Protein AF-A0A5P2CH14-F1 (afdb_monomer)

InterPro domains:
  IPR007995 Protein of unknown function DUF742 [PF05331] (34-137)
  IPR007995 Protein of unknown function DUF742 [PTHR36221] (26-137)

Radius of gyration: 24.56 Å; Cα contacts (8 Å, |Δi|>4): 111; chains: 1; bounding box: 39×85×51 Å

Sequence (138 aa):
MTALRTPHPPRPAFPNTRGTNETARRPTGLCHTWRQTGHRTRPRYQLAVEALVLTTADEASLAEQPDGHRRIARLCREVTSVAEVSALLRLPLGTTRVLLADLTETGVVDIQPLAAQTTDGTPDTPLLERVLAGLLAL

pLDDT: mean 72.73, std 17.73, range [40.56, 93.25]

Mean predicted aligned error: 16.48 Å

Secondary structure (DSSP, 8-state):
-----PPPPPPPPPP------------TTSHHHHTTSTT--S-SS---TT-EEEE---HHHHHTS-HHHHHHHHHTTS-EEHHHHHHHHT--HHHHHHHHHHHHHTTSEEEE--S---TT----HHHHHHHHHHHHT-

Organism: Streptomyces venezuelae (NCBI:txid54571)

Solvent-accessible surface area (backbone atoms only — not comparable to full-atom values): 8725 Å² total; per-residue (Å²): 134,85,80,88,83,78,83,80,79,82,78,85,78,76,78,82,76,78,71,74,87,74,85,75,89,60,88,79,70,61,68,69,62,59,60,66,60,61,90,59,74,63,43,99,60,89,73,54,58,79,28,34,29,34,38,68,47,53,74,69,66,41,68,77,41,57,72,72,57,37,53,52,42,60,64,18,64,51,85,31,32,50,51,52,54,14,61,77,69,72,43,59,62,56,60,41,47,28,55,51,49,55,34,38,75,71,54,38,29,46,71,50,75,67,82,76,63,47,100,79,70,59,71,59,62,78,56,54,55,52,51,52,54,54,65,75,72,109

Foldseek 3Di:
DDDDDDDDDDDDDDPPPPPDDDDPPDPPPPVVVLCVPPPQLDQPDDFDQFWWKAFPDDPVLLVPDDPVLNVLNVVRPDTDGLNRSCVVVVHPSSSSNNSSSVCVVSVGMDIDDPPDPPPPNDDDPVVVVVVVVVVVVD

Structure (mmCIF, N/CA/C/O backbone):
data_AF-A0A5P2CH14-F1
#
_entry.id   AF-A0A5P2CH14-F1
#
loop_
_atom_site.group_PDB
_atom_site.id
_atom_site.type_symbol
_atom_site.label_atom_id
_atom_site.label_alt_id
_atom_site.label_comp_id
_atom_site.label_asym_id
_atom_site.label_entity_id
_atom_site.label_seq_id
_atom_site.pdbx_PDB_ins_code
_atom_site.Cartn_x
_atom_site.Cartn_y
_atom_site.Cartn_z
_atom_site.occupancy
_atom_site.B_iso_or_equiv
_atom_site.auth_seq_id
_atom_site.auth_comp_id
_atom_site.auth_asym_id
_atom_site.auth_atom_id
_atom_site.pdbx_PDB_model_num
ATOM 1 N N . MET A 1 1 ? -23.685 -67.963 10.740 1.00 41.72 1 MET A N 1
ATOM 2 C CA . MET A 1 1 ? -22.751 -66.827 10.916 1.00 41.72 1 MET A CA 1
ATOM 3 C C . MET A 1 1 ? -22.330 -66.387 9.515 1.00 41.72 1 MET A C 1
ATOM 5 O O . MET A 1 1 ? -21.478 -67.034 8.935 1.00 41.72 1 MET A O 1
ATOM 9 N N . THR A 1 2 ? -23.143 -65.603 8.793 1.00 40.56 2 THR A N 1
ATOM 10 C CA . THR A 1 2 ? -23.206 -64.115 8.817 1.00 40.56 2 THR A CA 1
ATOM 11 C C . THR A 1 2 ? -21.864 -63.532 8.339 1.00 40.56 2 THR A C 1
ATOM 13 O O . THR A 1 2 ? -20.863 -63.766 8.994 1.00 40.56 2 THR A O 1
ATOM 16 N N . ALA A 1 3 ? -21.740 -62.838 7.203 1.00 49.25 3 ALA A N 1
ATOM 17 C CA . ALA A 1 3 ? -22.552 -61.706 6.769 1.00 49.25 3 ALA A CA 1
ATOM 18 C C . ALA A 1 3 ? -22.722 -61.613 5.236 1.00 49.25 3 ALA A C 1
ATOM 20 O O . ALA A 1 3 ? -21.778 -61.800 4.469 1.00 49.25 3 ALA A O 1
ATOM 21 N N . LEU A 1 4 ? -23.938 -61.253 4.819 1.00 52.78 4 LEU A N 1
ATOM 22 C CA . LEU A 1 4 ? -24.274 -60.769 3.480 1.00 52.78 4 LEU A CA 1
ATOM 23 C C . LEU A 1 4 ? -23.592 -59.413 3.254 1.00 52.78 4 LEU A C 1
ATOM 25 O O . LEU A 1 4 ? -23.819 -58.464 4.003 1.00 52.78 4 LEU A O 1
ATOM 29 N N . ARG A 1 5 ? -22.748 -59.325 2.226 1.00 49.31 5 ARG A N 1
ATOM 30 C CA . ARG A 1 5 ? -22.090 -58.084 1.806 1.00 49.31 5 ARG A CA 1
ATOM 31 C C . ARG A 1 5 ? -23.043 -57.318 0.890 1.00 49.31 5 ARG A C 1
ATOM 33 O O . ARG A 1 5 ? -23.196 -57.663 -0.277 1.00 49.31 5 ARG A O 1
ATOM 40 N N . THR A 1 6 ? -23.713 -56.308 1.427 1.00 63.31 6 THR A N 1
ATOM 41 C CA . THR A 1 6 ? -24.601 -55.419 0.669 1.00 63.31 6 THR A CA 1
ATOM 42 C C . THR A 1 6 ? -23.781 -54.561 -0.311 1.00 63.31 6 THR A C 1
ATOM 44 O O . THR A 1 6 ? -22.764 -53.995 0.100 1.00 63.31 6 THR A O 1
ATOM 47 N N . PRO A 1 7 ? -24.172 -54.433 -1.592 1.00 60.84 7 PRO A N 1
ATOM 48 C CA . PRO A 1 7 ? -23.521 -53.511 -2.520 1.00 60.84 7 PRO A CA 1
ATOM 49 C C . PRO A 1 7 ? -23.871 -52.050 -2.184 1.00 60.84 7 PRO A C 1
ATOM 51 O O . PRO A 1 7 ? -25.027 -51.707 -1.949 1.00 60.84 7 PRO A O 1
ATOM 54 N N . HIS A 1 8 ? -22.850 -51.191 -2.143 1.00 64.44 8 HIS A N 1
ATOM 55 C CA . HIS A 1 8 ? -22.966 -49.749 -1.903 1.00 64.44 8 HIS A CA 1
ATOM 56 C C . HIS A 1 8 ? -23.593 -49.050 -3.127 1.00 64.44 8 HIS A C 1
ATOM 58 O O . HIS A 1 8 ? -23.176 -49.348 -4.250 1.00 64.44 8 HIS A O 1
ATOM 64 N N . PRO A 1 9 ? -24.568 -48.134 -2.961 1.00 69.88 9 PRO A N 1
ATOM 65 C CA . PRO A 1 9 ? -25.168 -47.428 -4.090 1.00 69.88 9 PRO A CA 1
ATOM 66 C C . PRO A 1 9 ? -24.170 -46.455 -4.748 1.00 69.88 9 PRO A C 1
ATOM 68 O O . PRO A 1 9 ? -23.282 -45.926 -4.071 1.00 69.88 9 PRO A O 1
ATOM 71 N N . PRO A 1 10 ? -24.299 -46.183 -6.060 1.00 68.50 10 PRO A N 1
ATOM 72 C CA . PRO A 1 10 ? -23.446 -45.220 -6.745 1.00 68.50 10 PRO A CA 1
ATOM 73 C C . PRO A 1 10 ? -23.707 -43.796 -6.234 1.00 68.50 10 PRO A C 1
ATOM 75 O O . PRO A 1 10 ? -24.851 -43.379 -6.051 1.00 68.50 10 PRO A O 1
ATOM 78 N N . ARG A 1 11 ? -22.626 -43.033 -6.026 1.00 69.75 11 ARG A N 1
ATOM 79 C CA . ARG A 1 11 ? -22.690 -41.596 -5.720 1.00 69.75 11 ARG A CA 1
ATOM 80 C C . ARG A 1 11 ? -23.421 -40.848 -6.849 1.00 69.75 11 ARG A C 1
ATOM 82 O O . ARG A 1 11 ? -23.143 -41.133 -8.015 1.00 69.75 11 ARG A O 1
ATOM 89 N N . PRO A 1 12 ? -24.287 -39.865 -6.544 1.00 54.16 12 PRO A N 1
ATOM 90 C CA . PRO A 1 12 ? -24.899 -39.035 -7.572 1.00 54.16 12 PRO A CA 1
ATOM 91 C C . PRO A 1 12 ? -23.818 -38.227 -8.301 1.00 54.16 12 PRO A C 1
ATOM 93 O O . PRO A 1 12 ? -23.039 -37.499 -7.684 1.00 54.16 12 PRO A O 1
ATOM 96 N N . ALA A 1 13 ? -23.757 -38.384 -9.622 1.00 55.34 13 ALA A N 1
ATOM 97 C CA . ALA A 1 13 ? -22.928 -37.562 -10.487 1.00 55.34 13 ALA A CA 1
ATOM 98 C C . ALA A 1 13 ? -23.531 -36.154 -10.541 1.00 55.34 13 ALA A C 1
ATOM 100 O O . ALA A 1 13 ? -24.655 -35.975 -11.009 1.00 55.34 13 ALA A O 1
ATOM 101 N N . PHE A 1 14 ? -22.799 -35.151 -10.058 1.00 49.62 14 PHE A N 1
ATOM 102 C CA . PHE A 1 14 ? -23.191 -33.765 -10.274 1.00 49.62 14 PHE A CA 1
ATOM 103 C C . PHE A 1 14 ? -23.090 -33.462 -11.775 1.00 49.62 14 PHE A C 1
ATOM 105 O O . PHE A 1 14 ? -22.033 -33.702 -12.369 1.00 49.62 14 PHE A O 1
ATOM 112 N N . PRO A 1 15 ? -24.156 -32.960 -12.419 1.00 51.53 15 PRO A N 1
ATOM 113 C CA . PRO A 1 15 ? -24.064 -32.519 -13.797 1.00 51.53 15 PRO A CA 1
ATOM 114 C C . PRO A 1 15 ? -23.089 -31.342 -13.857 1.00 51.53 15 PRO A C 1
ATOM 116 O O . PRO A 1 15 ? -23.282 -30.331 -13.184 1.00 51.53 15 PRO A O 1
ATOM 119 N N . ASN A 1 16 ? -22.038 -31.476 -14.670 1.00 53.88 16 ASN A N 1
ATOM 120 C CA . ASN A 1 16 ? -21.196 -30.352 -15.062 1.00 53.88 16 ASN A CA 1
ATOM 121 C C . ASN A 1 16 ? -22.080 -29.354 -15.814 1.00 53.88 16 ASN A C 1
ATOM 123 O O . ASN A 1 16 ? -22.280 -29.474 -17.025 1.00 53.88 16 ASN A O 1
ATOM 127 N N . THR A 1 17 ? -22.612 -28.367 -15.097 1.00 54.19 17 THR A N 1
ATOM 128 C CA . THR A 1 17 ? -23.165 -27.160 -15.690 1.00 54.19 17 THR A CA 1
ATOM 129 C C . THR A 1 17 ? -22.017 -26.451 -16.391 1.00 54.19 17 THR A C 1
ATOM 131 O O . THR A 1 17 ? -21.259 -25.676 -15.810 1.00 54.19 17 THR A O 1
ATOM 134 N 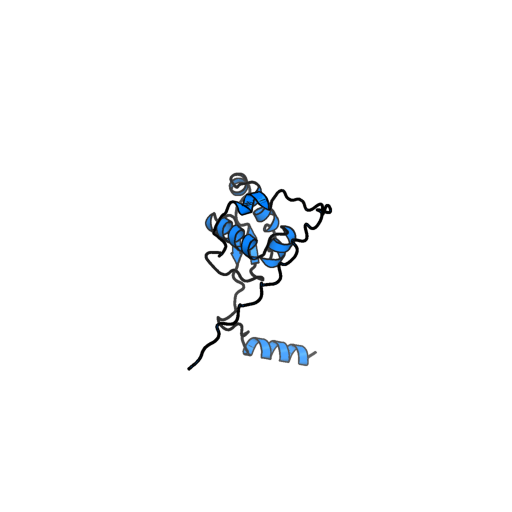N . ARG A 1 18 ? -21.868 -26.744 -17.687 1.00 46.38 18 ARG A N 1
ATOM 135 C CA . ARG A 1 18 ? -21.206 -25.848 -18.631 1.00 46.38 18 ARG A CA 1
ATOM 136 C C . ARG A 1 18 ? -22.046 -24.578 -18.666 1.00 46.38 18 ARG A C 1
ATOM 138 O O . ARG A 1 18 ? -22.931 -24.432 -19.502 1.00 46.38 18 ARG A O 1
ATOM 145 N N . GLY A 1 19 ? -21.793 -23.708 -17.691 1.00 41.88 19 GLY A N 1
ATOM 146 C CA . GLY A 1 19 ? -22.231 -22.329 -17.706 1.00 41.88 19 GLY A CA 1
ATOM 147 C C . GLY A 1 19 ? -21.653 -21.696 -18.957 1.00 41.88 19 GLY A C 1
ATOM 148 O O . GLY A 1 19 ? -20.440 -21.539 -19.096 1.00 41.88 19 GLY A O 1
ATOM 149 N N . THR A 1 20 ? -22.552 -21.432 -19.890 1.00 43.22 20 THR A N 1
ATOM 150 C CA . THR A 1 20 ? -22.373 -20.574 -21.046 1.00 43.22 20 THR A CA 1
ATOM 151 C C . THR A 1 20 ? -21.640 -19.311 -20.619 1.00 43.22 20 THR A C 1
ATOM 153 O O . THR A 1 20 ? -22.049 -18.625 -19.683 1.00 43.22 20 THR A O 1
ATOM 156 N N . ASN A 1 21 ? -20.506 -19.045 -21.270 1.00 43.94 21 ASN A N 1
ATOM 157 C CA . ASN A 1 21 ? -19.796 -17.796 -21.078 1.00 43.94 21 ASN A CA 1
ATOM 158 C C . ASN A 1 21 ? -20.720 -16.672 -21.564 1.00 43.94 21 ASN A C 1
ATOM 160 O O . ASN A 1 21 ? -21.061 -16.600 -22.740 1.00 43.94 21 ASN A O 1
ATOM 164 N N . GLU A 1 22 ? -21.173 -15.848 -20.630 1.00 43.66 22 GLU A N 1
ATOM 165 C CA . GLU A 1 22 ? -21.840 -14.588 -20.917 1.00 43.66 22 GLU A CA 1
ATOM 166 C C . GLU A 1 22 ? -20.928 -13.488 -20.379 1.00 43.66 22 GLU A C 1
ATOM 168 O O . GLU A 1 22 ? -20.911 -13.141 -19.202 1.00 43.66 22 GLU A O 1
ATOM 173 N N . THR A 1 23 ? -20.003 -13.102 -21.253 1.00 48.09 23 THR A N 1
ATOM 174 C CA . THR A 1 23 ? -19.533 -11.737 -21.516 1.00 48.09 23 THR A CA 1
ATOM 175 C C . THR A 1 23 ? -19.576 -10.721 -20.367 1.00 48.09 23 THR A C 1
ATOM 177 O O . THR A 1 23 ? -19.970 -9.571 -20.547 1.00 48.09 23 THR A O 1
ATOM 180 N N . ALA A 1 24 ? -19.032 -11.060 -19.200 1.00 45.06 24 ALA A N 1
ATOM 181 C CA . ALA A 1 24 ? -18.551 -10.039 -18.284 1.00 45.06 24 ALA A CA 1
ATOM 182 C C . ALA A 1 24 ? -17.274 -9.438 -18.889 1.00 45.06 24 ALA A C 1
ATOM 184 O O . ALA A 1 24 ? -16.180 -9.972 -18.706 1.00 45.06 24 ALA A O 1
ATOM 185 N N . ARG A 1 25 ? -17.416 -8.319 -19.616 1.00 45.94 25 ARG A N 1
ATOM 186 C CA . ARG A 1 25 ? -16.334 -7.368 -19.929 1.00 45.94 25 ARG A CA 1
ATOM 187 C C . ARG A 1 25 ? -15.674 -6.921 -18.617 1.00 45.94 25 ARG A C 1
ATOM 189 O O . ARG A 1 25 ? -15.957 -5.858 -18.073 1.00 45.94 25 ARG A O 1
ATOM 196 N N . ARG A 1 26 ? -14.798 -7.758 -18.073 1.00 46.91 26 ARG A N 1
ATOM 197 C CA . ARG A 1 26 ? -13.810 -7.383 -17.069 1.00 46.91 26 ARG A CA 1
ATOM 198 C C . ARG A 1 26 ? -12.515 -7.141 -17.835 1.00 46.91 26 ARG A C 1
ATOM 200 O O . ARG A 1 26 ? -12.197 -7.948 -18.701 1.00 46.91 26 ARG A O 1
ATOM 207 N N . PRO A 1 27 ? -11.773 -6.056 -17.572 1.00 43.69 27 PRO A N 1
ATOM 208 C CA . PRO A 1 27 ? -10.464 -5.853 -18.178 1.00 43.69 27 PRO A CA 1
ATOM 209 C C . PRO A 1 27 ? -9.484 -6.908 -17.633 1.00 43.69 27 PRO A C 1
ATOM 211 O O . PRO A 1 27 ? -8.720 -6.673 -16.700 1.00 43.69 27 PRO A O 1
ATOM 214 N N . THR A 1 28 ? -9.536 -8.114 -18.197 1.00 53.66 28 THR A N 1
ATOM 215 C CA . THR A 1 28 ? -8.602 -9.224 -17.995 1.00 53.66 28 THR A CA 1
ATOM 216 C C . THR A 1 28 ? -7.319 -8.933 -18.760 1.00 53.66 28 THR A C 1
ATOM 218 O O . THR A 1 28 ? -7.048 -9.525 -19.792 1.00 53.66 28 THR A O 1
ATOM 221 N N . GLY A 1 29 ? -6.550 -7.966 -18.263 1.00 50.75 29 GLY A N 1
ATOM 222 C CA . GLY A 1 29 ? -5.174 -7.720 -18.709 1.00 50.75 29 GLY A CA 1
ATOM 223 C C . GLY A 1 29 ? -4.163 -7.797 -17.568 1.00 50.75 29 GLY A C 1
ATOM 224 O O . GLY A 1 29 ? -3.009 -8.138 -17.779 1.00 50.75 29 GLY A O 1
ATOM 225 N N . LEU A 1 30 ? -4.594 -7.541 -16.329 1.00 53.78 30 LEU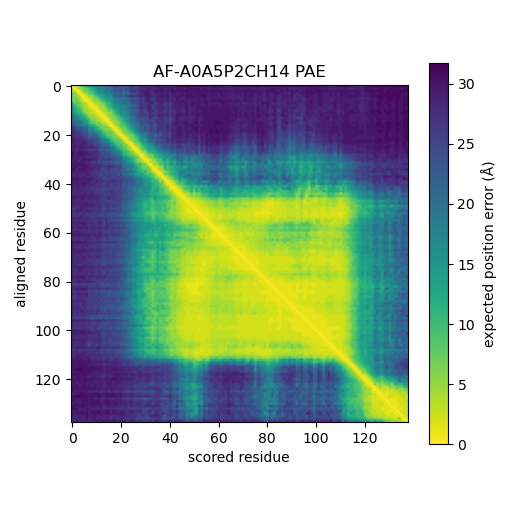 A N 1
ATOM 226 C CA . LEU A 1 30 ? -3.699 -7.599 -15.171 1.00 53.78 30 LEU A CA 1
ATOM 227 C C . LEU A 1 30 ? -3.753 -8.963 -14.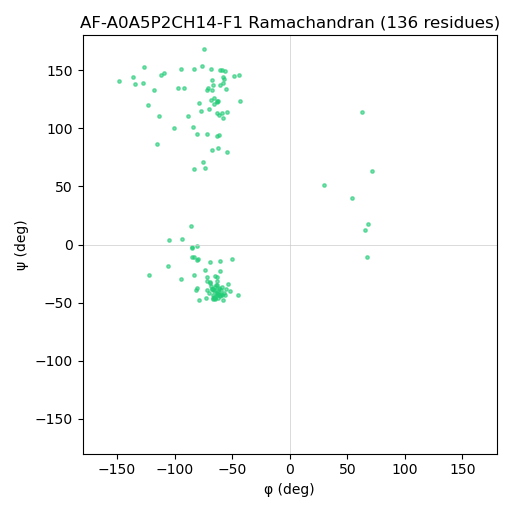480 1.00 53.78 30 LEU A C 1
ATOM 229 O O . LEU A 1 30 ? -2.752 -9.421 -13.944 1.00 53.78 30 LEU A O 1
ATOM 233 N N . CYS A 1 31 ? -4.894 -9.662 -14.544 1.00 52.75 31 CYS A N 1
ATOM 234 C CA . CYS A 1 31 ? -5.109 -10.856 -13.728 1.00 52.75 31 CYS A CA 1
ATOM 235 C C . CYS A 1 31 ? -4.316 -12.097 -14.139 1.00 52.75 31 CYS A C 1
ATOM 237 O O . CYS A 1 31 ? -4.020 -12.952 -13.307 1.00 52.75 31 CYS A O 1
ATOM 239 N N . HIS A 1 32 ? -3.978 -12.205 -15.420 1.00 53.28 32 HIS A N 1
ATOM 240 C CA . HIS A 1 32 ? -3.232 -13.346 -15.933 1.00 53.28 32 HIS A CA 1
ATOM 241 C C . HIS A 1 32 ? -1.717 -13.217 -15.736 1.00 53.28 32 HIS A C 1
ATOM 243 O O . HIS A 1 32 ? -1.055 -14.240 -15.615 1.00 53.28 32 HIS A O 1
ATOM 249 N N . THR A 1 33 ? -1.172 -11.994 -15.652 1.00 48.75 33 THR A N 1
ATOM 250 C CA . THR A 1 33 ? 0.280 -11.783 -15.543 1.00 48.75 33 THR A CA 1
ATOM 251 C C . THR A 1 33 ? 0.732 -11.962 -14.102 1.00 48.75 33 THR A C 1
ATOM 253 O O . THR A 1 33 ? 1.734 -12.622 -13.856 1.00 48.75 33 THR A O 1
ATOM 256 N N . TRP A 1 34 ? -0.051 -11.489 -13.124 1.00 51.25 34 TRP A N 1
ATOM 257 C CA . TRP A 1 34 ? 0.273 -11.727 -11.715 1.00 51.25 34 TRP A CA 1
ATOM 258 C C . TRP A 1 34 ? 0.007 -13.169 -11.285 1.00 51.25 34 TRP A C 1
ATOM 260 O O . TRP A 1 34 ? 0.635 -13.644 -10.353 1.00 51.25 34 TRP A O 1
ATOM 270 N N . ARG A 1 35 ? -0.852 -13.925 -11.985 1.00 50.91 35 ARG A N 1
ATOM 271 C CA . ARG A 1 35 ? -1.010 -15.373 -11.741 1.00 50.91 35 ARG A CA 1
ATOM 272 C C . ARG A 1 35 ? 0.284 -16.167 -11.964 1.00 50.91 35 ARG A C 1
ATOM 274 O O . ARG A 1 35 ? 0.353 -17.326 -11.563 1.00 50.91 35 ARG A O 1
ATOM 281 N N . GLN A 1 36 ? 1.278 -15.554 -12.607 1.00 49.62 36 GLN A N 1
ATOM 282 C CA . GLN A 1 36 ? 2.591 -16.126 -12.863 1.00 49.62 36 GLN A CA 1
ATOM 283 C C . GLN A 1 36 ? 3.570 -15.945 -11.691 1.00 49.62 36 GLN A C 1
ATOM 285 O O . GLN A 1 36 ? 4.571 -16.659 -11.656 1.00 49.62 36 GLN A O 1
ATOM 290 N N . THR A 1 37 ? 3.253 -15.125 -10.671 1.00 52.47 37 THR A N 1
ATOM 291 C CA . THR A 1 37 ? 3.834 -15.297 -9.325 1.00 52.47 37 THR A CA 1
ATOM 292 C C . THR A 1 37 ? 3.169 -16.509 -8.685 1.00 52.47 37 THR A C 1
ATOM 294 O O . THR A 1 37 ? 2.385 -16.441 -7.737 1.00 52.47 37 THR A O 1
ATOM 297 N N . GLY A 1 38 ? 3.437 -17.669 -9.282 1.00 49.38 38 GLY A N 1
ATOM 298 C CA . GLY A 1 38 ? 3.045 -18.938 -8.724 1.00 49.38 38 GLY A CA 1
ATOM 299 C C . GLY A 1 38 ? 3.453 -18.974 -7.253 1.00 49.38 38 GLY A C 1
ATOM 300 O O . GLY A 1 38 ? 4.486 -18.443 -6.846 1.00 49.38 38 GLY A O 1
ATOM 301 N N . HIS A 1 39 ? 2.627 -19.618 -6.439 1.00 50.62 39 HIS A N 1
ATOM 302 C CA . HIS A 1 39 ? 2.999 -20.114 -5.113 1.00 50.62 39 HIS A CA 1
ATOM 303 C C . HIS A 1 39 ? 3.326 -19.086 -4.002 1.00 50.62 39 HIS A C 1
ATOM 305 O O . HIS A 1 39 ? 3.317 -19.485 -2.838 1.00 50.62 39 HIS A O 1
ATOM 311 N N . ARG A 1 40 ? 3.486 -17.778 -4.260 1.00 53.28 40 ARG A N 1
ATOM 312 C CA . ARG A 1 40 ? 3.508 -16.758 -3.187 1.00 53.28 40 ARG A CA 1
ATOM 313 C C . ARG A 1 40 ? 2.082 -16.354 -2.802 1.00 53.28 40 ARG A C 1
ATOM 315 O O . ARG A 1 40 ? 1.659 -15.232 -3.019 1.00 53.28 40 ARG A O 1
ATOM 322 N N . THR A 1 41 ? 1.302 -17.277 -2.243 1.00 52.62 41 THR A N 1
ATOM 323 C CA . THR A 1 41 ? -0.057 -16.987 -1.733 1.00 52.62 41 THR A CA 1
ATOM 324 C C . THR A 1 41 ? -0.061 -16.448 -0.303 1.00 52.62 41 THR A C 1
ATOM 326 O O . THR A 1 41 ? -1.122 -16.113 0.226 1.00 52.62 41 THR A O 1
ATOM 329 N N . ARG A 1 42 ? 1.110 -16.365 0.336 1.00 53.66 42 ARG A N 1
ATOM 330 C CA . ARG A 1 42 ? 1.284 -15.746 1.648 1.00 53.66 42 ARG A CA 1
ATOM 331 C C . ARG A 1 42 ? 2.325 -14.633 1.546 1.00 53.66 42 ARG A C 1
ATOM 333 O O . ARG A 1 42 ? 3.460 -14.934 1.174 1.00 53.66 42 ARG A O 1
ATOM 340 N N . PRO A 1 43 ? 1.967 -13.377 1.855 1.00 59.47 43 PRO A N 1
ATOM 341 C CA . PRO A 1 43 ? 2.968 -12.336 2.044 1.00 59.47 43 PRO A CA 1
ATOM 342 C C . PRO A 1 43 ? 3.898 -12.740 3.199 1.00 59.47 43 PRO A C 1
ATOM 344 O O . PRO A 1 43 ? 3.476 -13.449 4.117 1.00 59.47 43 PRO A O 1
ATOM 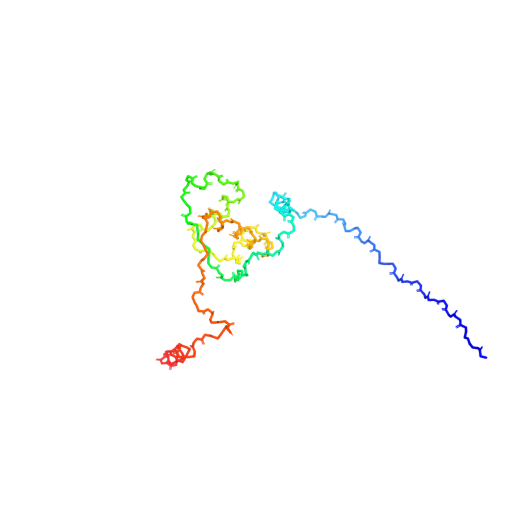347 N N . ARG A 1 44 ? 5.165 -12.309 3.154 1.00 61.69 44 ARG A N 1
ATOM 348 C CA . ARG A 1 44 ? 6.157 -12.611 4.206 1.00 61.69 44 ARG A CA 1
ATOM 349 C C . ARG A 1 44 ? 5.751 -12.057 5.579 1.00 61.69 44 ARG A C 1
ATOM 351 O O . ARG A 1 44 ? 6.169 -12.599 6.594 1.00 61.69 44 ARG A O 1
ATOM 358 N N . TYR A 1 45 ? 4.898 -11.034 5.599 1.00 64.00 45 TYR A N 1
ATOM 359 C CA . TYR A 1 45 ? 4.299 -10.424 6.785 1.00 64.00 45 TYR A CA 1
ATOM 360 C C . TYR A 1 45 ? 2.807 -10.173 6.549 1.00 64.00 45 TYR A C 1
ATOM 362 O O . TYR A 1 45 ? 2.367 -9.858 5.439 1.00 64.00 45 TYR A O 1
ATOM 370 N N . GLN A 1 46 ? 2.003 -10.337 7.600 1.00 69.88 46 GLN A N 1
ATOM 371 C CA . GLN A 1 46 ? 0.557 -10.169 7.523 1.00 69.88 46 GLN A CA 1
ATOM 372 C C . GLN A 1 46 ? 0.200 -8.683 7.593 1.00 69.88 46 GLN A C 1
ATOM 374 O O . GLN A 1 46 ? 0.091 -8.102 8.664 1.00 69.88 46 GLN A O 1
ATOM 379 N N . LEU A 1 47 ? 0.025 -8.067 6.426 1.00 77.88 47 LEU A N 1
ATOM 380 C CA . LEU A 1 47 ? -0.417 -6.679 6.324 1.00 77.88 47 LEU A CA 1
ATOM 381 C C . LEU A 1 47 ? -1.869 -6.540 6.782 1.00 77.88 47 LEU A C 1
ATOM 383 O O . LEU A 1 47 ? -2.757 -7.199 6.228 1.00 77.88 47 LEU A O 1
ATOM 387 N N . ALA A 1 48 ? -2.118 -5.668 7.755 1.00 83.12 48 ALA A N 1
ATOM 388 C CA . ALA A 1 48 ? -3.472 -5.299 8.150 1.00 83.12 48 ALA A CA 1
ATOM 389 C C . ALA A 1 48 ? -4.235 -4.707 6.947 1.00 83.12 48 ALA A C 1
ATOM 391 O O . ALA A 1 48 ? -3.629 -4.181 6.012 1.00 83.12 48 ALA A O 1
ATOM 392 N N . VAL A 1 49 ? -5.557 -4.865 6.906 1.00 84.50 49 VAL A N 1
ATOM 393 C CA . VAL A 1 49 ? -6.370 -4.404 5.758 1.00 84.50 49 VAL A CA 1
ATOM 394 C C . VAL A 1 49 ? -6.401 -2.869 5.708 1.00 84.50 49 VAL A C 1
ATOM 396 O O . VAL A 1 49 ? -6.405 -2.267 4.638 1.00 84.50 49 VAL A O 1
ATOM 399 N N . GLU A 1 50 ? -6.340 -2.264 6.883 1.00 87.38 50 GLU A N 1
ATOM 400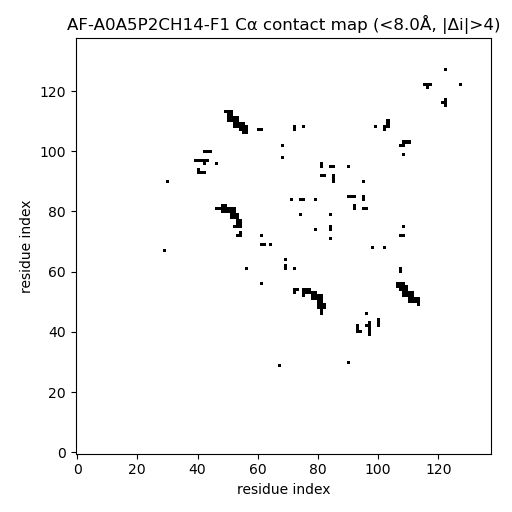 C CA . GLU A 1 50 ? -6.266 -0.847 7.201 1.00 87.38 50 GLU A CA 1
ATOM 401 C C . GLU A 1 50 ? -4.839 -0.275 7.172 1.00 87.38 50 GLU A C 1
ATOM 403 O O . GLU A 1 50 ? -4.663 0.920 7.391 1.00 87.38 50 GLU A O 1
ATOM 408 N N . ALA A 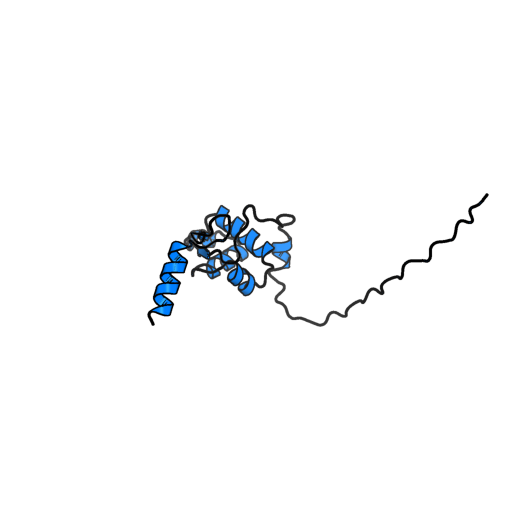1 51 ? -3.816 -1.101 6.911 1.00 89.06 51 ALA A N 1
ATOM 409 C CA . ALA A 1 51 ? -2.437 -0.626 6.842 1.00 89.06 51 ALA A CA 1
ATOM 410 C C . ALA A 1 51 ? -2.287 0.418 5.730 1.00 89.06 51 ALA A C 1
ATOM 412 O O . ALA A 1 51 ? -2.817 0.243 4.628 1.00 89.06 51 ALA A O 1
ATOM 413 N N . LEU A 1 52 ? -1.558 1.489 6.035 1.00 91.19 52 LEU A N 1
ATOM 414 C CA . LEU A 1 52 ? -1.370 2.616 5.136 1.00 91.19 52 LEU A CA 1
ATOM 415 C C . LEU A 1 52 ? -0.118 2.405 4.290 1.00 91.19 52 LEU A C 1
ATOM 417 O O . LEU A 1 52 ? 0.933 2.014 4.795 1.00 91.19 52 LEU A O 1
ATOM 421 N N . VAL A 1 53 ? -0.248 2.669 2.998 1.00 91.31 53 VAL A N 1
ATOM 422 C CA . VAL A 1 53 ? 0.806 2.525 1.998 1.00 91.31 53 VAL A CA 1
ATOM 423 C C . VAL A 1 53 ? 1.092 3.894 1.402 1.00 91.31 53 VAL A C 1
ATOM 425 O O . VAL A 1 53 ? 0.165 4.603 1.005 1.00 91.31 53 VAL A O 1
ATOM 428 N N . LEU A 1 54 ? 2.374 4.235 1.302 1.00 93.25 54 LEU A N 1
ATOM 429 C CA . LEU A 1 54 ? 2.849 5.459 0.670 1.00 93.25 54 LEU A CA 1
ATOM 430 C C . LEU A 1 54 ? 4.020 5.149 -0.260 1.00 93.25 54 LEU A C 1
ATOM 432 O O . LEU A 1 54 ? 4.919 4.391 0.082 1.00 93.25 54 LEU A O 1
ATOM 436 N N . THR A 1 55 ? 4.043 5.757 -1.435 1.00 92.94 55 THR A N 1
ATOM 437 C CA . THR A 1 55 ? 5.176 5.669 -2.356 1.00 92.94 55 THR A CA 1
ATOM 438 C C . THR A 1 55 ? 6.287 6.602 -1.909 1.00 92.94 55 THR A C 1
ATOM 440 O O . THR A 1 55 ? 6.085 7.811 -1.804 1.00 92.94 55 THR A O 1
ATOM 443 N N . THR A 1 56 ? 7.465 6.034 -1.673 1.00 89.38 56 THR A N 1
ATOM 444 C CA . THR A 1 56 ? 8.672 6.754 -1.245 1.00 89.38 56 THR A CA 1
ATOM 445 C C . THR A 1 56 ? 9.692 6.905 -2.369 1.00 89.38 56 THR A C 1
ATOM 447 O O . THR A 1 56 ? 10.552 7.780 -2.292 1.00 89.38 56 THR A O 1
ATOM 450 N N . ALA A 1 57 ? 9.584 6.095 -3.427 1.00 87.75 57 ALA A N 1
ATOM 451 C CA . ALA A 1 57 ? 10.437 6.206 -4.603 1.00 87.75 57 ALA A CA 1
ATOM 452 C C . ALA A 1 57 ? 10.185 7.493 -5.403 1.00 87.75 57 ALA A C 1
ATOM 454 O O . ALA A 1 57 ? 9.046 7.918 -5.621 1.00 87.75 57 ALA A O 1
ATOM 455 N N . ASP A 1 58 ? 11.274 8.069 -5.907 1.00 86.50 58 ASP A N 1
ATOM 456 C CA . ASP A 1 58 ? 11.259 9.154 -6.881 1.00 86.50 58 ASP A CA 1
ATOM 457 C C . ASP A 1 58 ? 10.872 8.660 -8.296 1.00 86.50 58 ASP A C 1
ATOM 459 O O . ASP A 1 58 ? 10.821 7.463 -8.581 1.00 86.50 58 ASP A O 1
ATOM 463 N N . GLU A 1 59 ? 10.588 9.588 -9.215 1.00 83.44 59 GLU A N 1
ATOM 464 C CA . GLU A 1 59 ? 10.147 9.251 -10.580 1.00 83.44 59 GLU A CA 1
ATOM 465 C C . GLU A 1 59 ? 11.188 8.473 -11.405 1.00 83.44 59 GLU A C 1
ATOM 467 O O . GLU A 1 59 ? 10.793 7.692 -12.273 1.00 83.44 59 GLU A O 1
ATOM 472 N N . ALA A 1 60 ? 12.492 8.635 -11.146 1.00 84.25 60 ALA A N 1
ATOM 473 C CA . ALA A 1 60 ? 13.524 7.867 -11.842 1.00 84.25 60 ALA A CA 1
ATOM 474 C C . ALA A 1 60 ? 13.527 6.414 -11.347 1.00 84.25 60 ALA A C 1
ATOM 476 O O . ALA A 1 60 ? 13.444 5.495 -12.161 1.00 84.25 60 ALA A O 1
ATOM 477 N N . SER A 1 61 ? 13.470 6.213 -10.029 1.00 83.81 61 SER A N 1
ATOM 478 C CA . SER A 1 61 ? 13.322 4.888 -9.409 1.00 83.81 61 SER A CA 1
ATOM 479 C C . SER A 1 61 ? 12.038 4.173 -9.859 1.00 83.81 61 SER A C 1
ATOM 481 O O . SER A 1 61 ? 12.024 2.963 -10.090 1.00 83.81 61 SER A O 1
ATOM 483 N N . LEU A 1 62 ? 10.943 4.917 -10.058 1.00 84.62 62 LEU A N 1
ATOM 484 C CA . LEU A 1 62 ? 9.708 4.377 -10.631 1.00 84.62 62 LEU A CA 1
ATOM 485 C C . LEU A 1 62 ? 9.846 4.024 -12.113 1.00 84.62 62 LEU A C 1
ATOM 487 O O . LEU A 1 62 ? 9.192 3.090 -12.568 1.00 84.62 62 LEU A O 1
ATOM 491 N N . ALA A 1 63 ? 10.646 4.747 -12.895 1.00 84.44 63 ALA A N 1
ATOM 492 C CA . ALA A 1 63 ? 10.824 4.452 -14.316 1.00 84.44 63 ALA A CA 1
ATOM 493 C C . ALA A 1 63 ? 11.494 3.089 -14.564 1.00 84.44 63 ALA A C 1
ATOM 495 O O . ALA A 1 63 ? 11.218 2.468 -15.589 1.00 84.44 63 ALA A O 1
ATOM 496 N N . GLU A 1 64 ? 12.302 2.608 -13.616 1.00 86.50 64 GLU A N 1
ATOM 497 C CA . GLU A 1 64 ? 12.988 1.309 -13.672 1.00 86.50 64 GLU A CA 1
ATOM 498 C C . GLU A 1 64 ? 12.083 0.119 -13.309 1.00 86.50 64 GLU A C 1
ATOM 500 O O . GLU A 1 64 ? 12.429 -1.038 -13.552 1.00 86.50 64 GLU A O 1
ATOM 505 N N . GLN A 1 65 ? 10.900 0.381 -12.745 1.00 84.62 65 GLN A N 1
ATOM 506 C CA . GLN A 1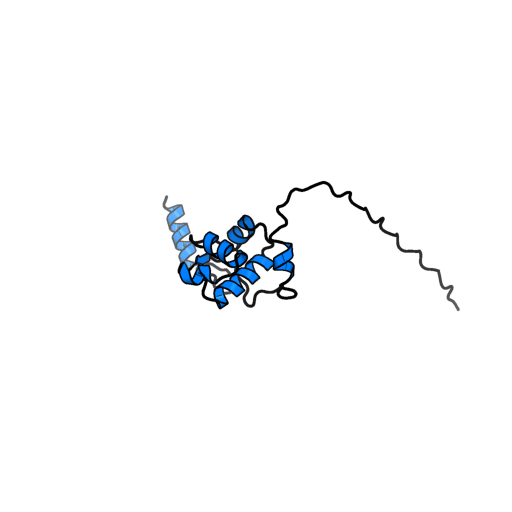 65 ? 9.966 -0.662 -12.335 1.00 84.62 65 GLN A CA 1
ATOM 507 C C . GLN A 1 65 ? 9.103 -1.171 -13.504 1.00 84.62 65 GLN A C 1
ATOM 509 O O . GLN A 1 65 ? 8.742 -0.407 -14.401 1.00 84.62 65 GLN A O 1
ATOM 514 N N . PRO A 1 66 ? 8.664 -2.443 -13.479 1.00 86.06 66 PRO A N 1
ATOM 515 C CA . PRO A 1 66 ? 7.674 -2.950 -14.427 1.00 86.06 66 PRO A CA 1
ATOM 516 C C . PRO A 1 66 ? 6.378 -2.125 -14.412 1.00 86.06 66 PRO A C 1
ATOM 518 O O . PRO A 1 66 ? 5.950 -1.648 -13.360 1.00 86.06 66 PRO A O 1
ATOM 521 N N . ASP A 1 67 ? 5.675 -2.029 -15.544 1.00 82.06 67 ASP A N 1
ATOM 522 C CA . ASP A 1 67 ? 4.452 -1.210 -15.666 1.00 82.06 67 ASP A CA 1
ATOM 523 C C . ASP A 1 67 ? 3.380 -1.531 -14.609 1.00 82.06 67 ASP A C 1
ATOM 525 O O . ASP A 1 67 ? 2.677 -0.640 -14.123 1.00 82.06 67 ASP A O 1
ATOM 529 N N . GLY A 1 68 ? 3.276 -2.803 -14.207 1.00 82.00 68 GLY A N 1
ATOM 530 C CA . GLY A 1 68 ? 2.391 -3.229 -13.123 1.00 82.00 68 GLY A CA 1
ATOM 531 C C . GLY A 1 68 ? 2.762 -2.605 -11.776 1.00 82.00 68 GLY A C 1
ATOM 532 O O . GLY A 1 68 ? 1.895 -2.075 -11.088 1.00 82.00 68 GLY A O 1
ATOM 533 N N . HIS A 1 69 ? 4.049 -2.608 -11.430 1.00 85.38 69 HIS A N 1
ATOM 534 C CA . HIS A 1 69 ? 4.587 -2.014 -10.204 1.00 85.38 69 HIS A CA 1
ATOM 535 C C . HIS A 1 69 ? 4.451 -0.489 -10.209 1.00 85.38 69 HIS A C 1
ATOM 537 O O . HIS A 1 69 ? 3.968 0.093 -9.238 1.00 85.38 69 HIS A O 1
ATOM 543 N N . ARG A 1 70 ? 4.751 0.153 -11.345 1.00 89.12 70 ARG A N 1
ATOM 544 C CA . ARG A 1 70 ? 4.575 1.602 -11.546 1.00 89.12 70 ARG A CA 1
ATOM 545 C C . ARG A 1 70 ? 3.143 2.046 -11.316 1.00 89.12 70 ARG A C 1
ATOM 547 O O . ARG A 1 70 ? 2.900 3.084 -10.706 1.00 89.12 70 ARG A O 1
ATOM 554 N N . ARG A 1 71 ? 2.178 1.262 -11.799 1.00 87.50 71 ARG A N 1
ATOM 555 C CA . ARG A 1 71 ? 0.758 1.559 -11.610 1.00 87.50 71 ARG A CA 1
ATOM 556 C C . ARG A 1 71 ? 0.365 1.525 -10.136 1.00 87.50 71 ARG A C 1
ATOM 558 O O . ARG A 1 71 ? -0.368 2.407 -9.708 1.00 87.50 71 ARG A O 1
ATOM 565 N N . ILE A 1 72 ? 0.851 0.545 -9.376 1.00 88.19 72 ILE A N 1
ATOM 566 C CA . ILE A 1 72 ? 0.569 0.432 -7.938 1.00 88.19 72 ILE A CA 1
ATOM 567 C C . ILE A 1 72 ? 1.215 1.595 -7.182 1.00 88.19 72 ILE A C 1
ATOM 569 O O . ILE A 1 72 ? 0.535 2.281 -6.429 1.00 88.19 72 ILE A O 1
ATOM 573 N N . ALA A 1 73 ? 2.483 1.894 -7.460 1.00 89.31 73 ALA A N 1
ATOM 574 C CA . ALA A 1 73 ? 3.186 3.006 -6.827 1.00 89.31 73 ALA A CA 1
ATOM 575 C C . ALA A 1 73 ? 2.562 4.378 -7.153 1.00 89.31 73 ALA A C 1
ATOM 577 O O . ALA A 1 73 ? 2.547 5.284 -6.326 1.00 89.31 73 ALA A O 1
ATOM 578 N N . ARG A 1 74 ? 1.971 4.558 -8.337 1.00 89.50 74 ARG A N 1
ATOM 579 C CA . ARG A 1 74 ? 1.214 5.784 -8.636 1.00 89.50 74 ARG A CA 1
ATOM 580 C C . ARG A 1 74 ? -0.069 5.906 -7.821 1.00 89.50 74 ARG A C 1
ATOM 582 O O . ARG A 1 74 ? -0.418 7.023 -7.460 1.00 89.50 74 ARG A O 1
ATOM 589 N N . LEU A 1 75 ? -0.751 4.793 -7.539 1.00 88.69 75 LEU A N 1
ATOM 590 C CA . LEU A 1 75 ? -1.943 4.799 -6.684 1.00 88.69 75 LEU A CA 1
ATOM 591 C C . LEU A 1 75 ? -1.584 5.175 -5.245 1.00 88.69 75 LEU A C 1
ATOM 593 O O . LEU A 1 75 ? -2.307 5.946 -4.635 1.00 88.69 75 LEU A O 1
ATOM 597 N N . CYS A 1 76 ? -0.437 4.713 -4.747 1.00 90.50 76 CYS A N 1
ATOM 598 C CA . CYS A 1 76 ? 0.018 5.004 -3.388 1.00 90.50 76 CYS A CA 1
ATOM 599 C C . CYS A 1 76 ? 0.797 6.330 -3.259 1.00 90.50 76 CYS A C 1
ATOM 601 O O . CYS A 1 76 ? 1.503 6.520 -2.275 1.00 90.50 76 CYS A O 1
ATOM 603 N N . ARG A 1 77 ? 0.731 7.250 -4.238 1.00 89.12 77 ARG A N 1
ATOM 604 C CA . ARG A 1 77 ? 1.326 8.600 -4.090 1.00 89.12 77 ARG A CA 1
ATOM 605 C C . ARG A 1 77 ? 0.654 9.401 -2.978 1.00 89.12 77 ARG A C 1
ATOM 607 O O . ARG A 1 77 ? 1.315 10.182 -2.303 1.00 89.12 77 ARG A O 1
ATOM 614 N N . GLU A 1 78 ? -0.647 9.203 -2.816 1.00 87.50 78 GLU A N 1
ATOM 615 C CA . GLU A 1 78 ? -1.376 9.614 -1.626 1.00 87.50 78 GLU A CA 1
ATOM 616 C C . GLU A 1 78 ? -1.444 8.431 -0.660 1.00 87.50 78 GLU A C 1
ATOM 618 O O . GLU A 1 78 ? -1.425 7.267 -1.075 1.00 87.50 78 GLU A O 1
ATOM 623 N N . VAL A 1 79 ? -1.512 8.730 0.636 1.00 87.50 79 VAL A N 1
ATOM 624 C CA . VAL A 1 79 ? -1.614 7.708 1.679 1.00 87.50 79 VAL A CA 1
ATOM 625 C C . VAL A 1 79 ? -2.876 6.881 1.436 1.00 87.50 79 VAL A C 1
ATOM 627 O O . VAL A 1 79 ? -3.986 7.391 1.555 1.00 87.50 79 VAL A O 1
ATOM 630 N N . THR A 1 80 ? -2.699 5.605 1.090 1.00 90.81 80 THR A N 1
ATOM 631 C CA . THR A 1 80 ? -3.793 4.720 0.662 1.00 90.81 80 THR A CA 1
ATOM 632 C C . THR A 1 80 ? -3.787 3.434 1.479 1.00 90.81 80 THR A C 1
ATOM 634 O O . THR A 1 80 ? -2.730 2.857 1.725 1.00 90.81 80 THR A O 1
ATOM 637 N N . SER A 1 81 ? -4.958 2.942 1.888 1.00 92.44 81 SER A N 1
ATOM 638 C CA . SER A 1 81 ? -5.041 1.675 2.634 1.00 92.44 81 SER A CA 1
ATOM 639 C C . SER A 1 81 ? -4.859 0.439 1.737 1.00 92.44 81 SER A C 1
ATOM 641 O O . SER A 1 81 ? -5.223 0.451 0.559 1.00 92.44 81 SER A O 1
ATOM 643 N N . VAL A 1 82 ? -4.382 -0.685 2.289 1.00 91.44 82 VAL A N 1
ATOM 644 C CA . VAL A 1 82 ? -4.292 -1.972 1.555 1.00 91.44 82 VAL A CA 1
ATOM 645 C C . VAL A 1 82 ? -5.650 -2.395 0.971 1.00 91.44 82 VAL A C 1
ATOM 647 O O . VAL A 1 82 ? -5.712 -2.909 -0.153 1.00 91.44 82 VAL A O 1
ATOM 650 N N . ALA A 1 83 ? -6.740 -2.170 1.712 1.00 91.25 83 ALA A N 1
ATOM 651 C CA . ALA A 1 83 ? -8.110 -2.421 1.264 1.00 91.25 83 ALA A CA 1
ATOM 652 C C . ALA A 1 83 ? -8.448 -1.647 -0.012 1.00 91.25 83 ALA A C 1
ATOM 654 O O . ALA A 1 83 ? -8.968 -2.200 -0.983 1.00 91.25 83 ALA A O 1
ATOM 655 N N . GLU A 1 84 ? -8.122 -0.363 -0.009 1.00 92.88 84 GLU A N 1
ATOM 656 C CA . GLU A 1 84 ? -8.413 0.551 -1.097 1.00 92.88 84 GLU A CA 1
ATOM 657 C C . GLU A 1 84 ? -7.562 0.244 -2.328 1.00 92.88 84 GLU A C 1
ATOM 659 O O . GLU A 1 84 ? -8.101 0.138 -3.429 1.00 92.88 84 GLU A O 1
ATOM 664 N N . VAL A 1 85 ? -6.270 -0.057 -2.151 1.00 92.44 85 VAL A N 1
ATOM 665 C CA . VAL A 1 85 ? -5.408 -0.534 -3.245 1.00 92.44 85 VAL A CA 1
ATOM 666 C C . VAL A 1 85 ? -6.000 -1.791 -3.897 1.00 92.44 85 VAL A C 1
ATOM 668 O O . VAL A 1 85 ? -6.058 -1.899 -5.124 1.00 92.44 85 VAL A O 1
ATOM 671 N N . SER A 1 86 ? -6.493 -2.745 -3.100 1.00 90.81 86 SER A N 1
ATOM 672 C CA . SER A 1 86 ? -7.156 -3.956 -3.607 1.00 90.81 86 SER A CA 1
ATOM 673 C C . SER A 1 86 ? -8.430 -3.637 -4.393 1.00 90.81 86 SER A C 1
ATOM 675 O O . SER A 1 86 ? -8.626 -4.192 -5.481 1.00 90.81 86 SER A O 1
ATOM 677 N N . ALA A 1 87 ? -9.253 -2.712 -3.895 1.00 91.75 87 ALA A N 1
ATOM 678 C CA . ALA A 1 87 ? -10.476 -2.276 -4.559 1.00 91.75 87 ALA A CA 1
ATOM 679 C C . ALA A 1 87 ? -10.189 -1.567 -5.896 1.00 91.75 87 ALA A C 1
ATOM 681 O O . ALA A 1 87 ? -10.794 -1.905 -6.918 1.00 91.75 87 ALA A O 1
ATOM 682 N N . LEU A 1 88 ? -9.221 -0.647 -5.916 1.00 92.00 88 LEU A N 1
ATOM 683 C CA . LEU A 1 88 ? -8.828 0.126 -7.098 1.00 92.00 88 LEU A CA 1
ATOM 684 C C . LEU A 1 88 ? -8.207 -0.757 -8.186 1.00 92.00 88 LEU A C 1
ATOM 686 O O . LEU A 1 88 ? -8.505 -0.601 -9.373 1.00 92.00 88 LEU A O 1
ATOM 690 N N . LEU A 1 89 ? -7.384 -1.732 -7.792 1.00 88.94 89 LEU A N 1
ATOM 691 C CA . LEU A 1 89 ? -6.775 -2.689 -8.719 1.00 88.94 89 LEU A CA 1
ATOM 692 C C . LEU A 1 89 ? -7.720 -3.832 -9.117 1.00 88.94 89 LEU A C 1
ATOM 694 O O . LEU A 1 89 ? -7.432 -4.550 -10.076 1.00 88.94 89 LEU A O 1
ATOM 698 N N . ARG A 1 90 ? -8.845 -4.006 -8.407 1.00 90.06 90 ARG A N 1
ATOM 699 C CA . ARG A 1 90 ? -9.777 -5.140 -8.547 1.00 90.06 90 ARG A CA 1
ATOM 700 C C . ARG A 1 90 ? -9.072 -6.493 -8.401 1.00 90.06 90 ARG A C 1
ATOM 702 O O . ARG A 1 90 ? -9.361 -7.443 -9.134 1.00 90.06 90 ARG A O 1
ATOM 709 N N . LEU A 1 91 ? -8.138 -6.565 -7.456 1.00 87.06 91 LEU A N 1
ATOM 710 C CA . LEU A 1 91 ? -7.356 -7.759 -7.141 1.00 87.06 91 LEU A CA 1
ATOM 711 C C . LEU A 1 91 ? -7.785 -8.345 -5.793 1.00 87.06 91 LEU A C 1
ATOM 713 O O . LEU A 1 91 ? -8.150 -7.582 -4.903 1.00 87.06 91 LEU A O 1
ATOM 717 N N . PRO A 1 92 ? -7.722 -9.675 -5.598 1.00 89.19 92 PRO A N 1
ATOM 718 C CA . PRO A 1 92 ? -7.935 -10.270 -4.281 1.00 89.19 92 PRO A CA 1
ATOM 719 C C . PRO A 1 92 ? -6.949 -9.707 -3.248 1.00 89.19 92 PRO A C 1
ATOM 721 O O . PRO A 1 92 ? -5.769 -9.547 -3.557 1.00 89.19 92 PRO A O 1
ATOM 724 N N . LEU A 1 93 ? -7.397 -9.505 -2.003 1.00 85.56 93 LEU A N 1
ATOM 725 C CA . LEU A 1 93 ? -6.561 -8.957 -0.922 1.00 85.56 93 LEU A CA 1
ATOM 726 C C . LEU A 1 93 ? -5.230 -9.707 -0.747 1.00 85.56 93 LEU A C 1
ATOM 728 O O . LEU A 1 93 ? -4.193 -9.083 -0.547 1.00 85.56 93 LEU A O 1
ATOM 732 N N . GLY A 1 94 ? -5.237 -11.041 -0.854 1.00 86.50 94 GLY A N 1
ATOM 733 C CA . GLY A 1 94 ? -4.016 -11.850 -0.763 1.00 86.50 94 GLY A CA 1
ATOM 734 C C . GLY A 1 94 ? -2.989 -11.500 -1.843 1.00 86.50 94 GLY A C 1
ATOM 735 O O . GLY A 1 94 ? -1.814 -11.334 -1.536 1.00 86.50 94 GLY A O 1
ATOM 736 N N . THR A 1 95 ? -3.443 -11.309 -3.083 1.00 87.94 95 THR A N 1
ATOM 737 C CA . THR A 1 95 ? -2.599 -10.881 -4.206 1.00 87.94 95 THR A CA 1
ATOM 738 C C . THR A 1 95 ? -2.051 -9.480 -3.982 1.00 87.94 95 THR A C 1
ATOM 740 O O . THR A 1 95 ? -0.858 -9.255 -4.154 1.00 87.94 95 THR A O 1
ATOM 743 N N . THR A 1 96 ? -2.904 -8.540 -3.570 1.00 89.06 96 THR A N 1
ATOM 744 C CA . THR A 1 96 ? -2.486 -7.159 -3.305 1.00 89.06 96 THR A CA 1
ATOM 745 C C . THR A 1 96 ? -1.400 -7.103 -2.237 1.00 89.06 96 THR A C 1
ATOM 747 O O . THR A 1 96 ? -0.398 -6.425 -2.430 1.00 89.06 96 THR A O 1
ATOM 750 N N . ARG A 1 97 ? -1.543 -7.865 -1.146 1.00 88.12 97 ARG A N 1
ATOM 751 C CA . ARG A 1 97 ? -0.532 -7.930 -0.080 1.00 88.12 97 ARG A CA 1
ATOM 752 C C . ARG A 1 97 ? 0.817 -8.453 -0.564 1.00 88.12 97 ARG A C 1
ATOM 754 O O . ARG A 1 97 ? 1.841 -7.968 -0.107 1.00 88.12 97 ARG A O 1
ATOM 761 N N . VAL A 1 98 ? 0.820 -9.437 -1.461 1.00 86.12 98 VAL A N 1
ATOM 762 C CA . VAL A 1 98 ? 2.058 -9.991 -2.031 1.00 86.12 98 VAL A CA 1
ATOM 763 C C . VAL A 1 98 ? 2.753 -8.944 -2.898 1.00 86.12 98 VAL A C 1
ATOM 765 O O . VAL A 1 98 ? 3.936 -8.704 -2.711 1.00 86.12 98 VAL A O 1
ATOM 768 N N . LEU A 1 99 ? 2.002 -8.254 -3.762 1.00 87.06 99 LEU A N 1
ATOM 769 C CA . LEU A 1 99 ? 2.548 -7.193 -4.615 1.00 87.06 99 LEU A CA 1
ATOM 770 C C . LEU A 1 99 ? 3.091 -6.015 -3.800 1.00 87.06 99 LEU A C 1
ATOM 772 O O . LEU A 1 99 ? 4.154 -5.489 -4.106 1.00 87.06 99 LEU A O 1
ATOM 776 N N . LEU A 1 100 ? 2.374 -5.607 -2.753 1.00 89.50 100 LEU A N 1
ATOM 777 C CA . LEU A 1 100 ? 2.840 -4.557 -1.851 1.00 89.50 100 LEU A CA 1
ATOM 778 C C . LEU A 1 100 ? 4.093 -4.984 -1.086 1.00 89.50 100 LEU A C 1
ATOM 780 O O . LEU A 1 100 ? 4.999 -4.173 -0.944 1.00 89.50 100 LEU A O 1
ATOM 784 N N . ALA A 1 101 ? 4.170 -6.247 -0.656 1.00 86.50 101 ALA A N 1
ATOM 785 C CA . ALA A 1 101 ? 5.363 -6.782 -0.011 1.00 86.50 101 ALA A CA 1
ATOM 786 C C . ALA A 1 101 ? 6.581 -6.774 -0.955 1.00 86.50 101 ALA A C 1
ATOM 788 O O . ALA A 1 101 ? 7.662 -6.332 -0.568 1.00 86.50 101 ALA A O 1
ATOM 789 N N . ASP A 1 102 ? 6.397 -7.179 -2.214 1.00 87.00 102 ASP A N 1
ATOM 790 C CA . ASP A 1 102 ? 7.464 -7.133 -3.218 1.00 87.00 102 ASP A CA 1
ATOM 791 C C . ASP A 1 102 ? 7.927 -5.677 -3.470 1.00 87.00 102 ASP A C 1
ATOM 793 O O . ASP A 1 102 ? 9.125 -5.406 -3.539 1.00 87.00 102 ASP A O 1
ATOM 797 N N . LEU A 1 103 ? 7.000 -4.711 -3.529 1.00 88.25 103 LEU A N 1
ATOM 798 C CA . LEU A 1 103 ? 7.334 -3.291 -3.718 1.00 88.25 103 LEU A CA 1
ATOM 799 C C . LEU A 1 103 ? 8.072 -2.681 -2.520 1.00 88.25 103 LEU A C 1
ATOM 801 O O . LEU A 1 103 ? 8.998 -1.890 -2.718 1.00 88.25 103 LEU A O 1
ATOM 805 N N . THR A 1 104 ? 7.703 -3.056 -1.294 1.00 88.62 104 THR A N 1
ATOM 806 C CA . THR A 1 104 ? 8.439 -2.638 -0.092 1.00 88.62 104 THR A CA 1
ATOM 807 C C . THR A 1 104 ? 9.852 -3.211 -0.052 1.00 88.62 104 THR A C 1
ATOM 809 O O . THR A 1 104 ? 10.772 -2.503 0.342 1.00 88.62 104 THR A O 1
ATOM 812 N N . GLU A 1 105 ? 10.066 -4.453 -0.508 1.00 85.38 105 GLU A N 1
ATOM 813 C CA . GLU A 1 105 ? 11.416 -5.038 -0.591 1.00 85.38 105 GLU A CA 1
ATOM 814 C C . GLU A 1 105 ? 12.310 -4.260 -1.562 1.00 85.38 105 GLU A C 1
ATOM 816 O O . GLU A 1 105 ? 13.503 -4.096 -1.316 1.00 85.38 105 GLU A O 1
ATOM 821 N N . THR A 1 106 ? 11.729 -3.737 -2.642 1.00 84.00 106 THR A N 1
ATOM 822 C CA . THR A 1 106 ? 12.438 -2.873 -3.597 1.00 84.00 106 THR A CA 1
ATOM 823 C C . THR A 1 106 ? 12.567 -1.413 -3.148 1.00 84.00 106 THR A C 1
ATOM 825 O O . THR A 1 106 ? 13.142 -0.613 -3.877 1.00 84.00 106 THR A O 1
ATOM 828 N N . GLY A 1 107 ? 12.028 -1.044 -1.980 1.00 85.81 107 GLY A N 1
ATOM 829 C CA . GLY A 1 107 ? 12.048 0.334 -1.476 1.00 85.81 107 GLY A CA 1
ATOM 830 C C . GLY A 1 107 ? 11.181 1.312 -2.275 1.00 85.81 107 GLY A C 1
ATOM 831 O O . GLY A 1 107 ? 11.378 2.519 -2.184 1.00 85.81 107 GLY A O 1
ATOM 832 N N . VAL A 1 108 ? 10.235 0.809 -3.076 1.00 88.19 108 VAL A N 1
ATOM 833 C CA . VAL A 1 108 ? 9.379 1.640 -3.940 1.00 88.19 108 VAL A CA 1
ATOM 834 C C . VAL A 1 108 ? 8.229 2.264 -3.154 1.00 88.19 108 VAL A C 1
ATOM 836 O O . VAL A 1 108 ? 7.835 3.407 -3.395 1.00 88.19 108 VAL A O 1
ATOM 839 N N . VAL A 1 109 ? 7.687 1.501 -2.212 1.00 90.25 109 VAL A N 1
ATOM 840 C CA . VAL A 1 109 ? 6.650 1.934 -1.278 1.00 90.25 109 VAL A CA 1
ATOM 841 C C . VAL A 1 109 ? 7.113 1.649 0.137 1.00 90.25 109 VAL A C 1
ATOM 843 O O . VAL A 1 109 ? 7.875 0.714 0.372 1.00 90.25 109 VAL A O 1
ATOM 846 N N . ASP A 1 110 ? 6.607 2.437 1.068 1.00 90.06 110 ASP A N 1
ATOM 847 C CA . ASP A 1 110 ? 6.695 2.197 2.492 1.00 90.06 110 ASP A CA 1
ATOM 848 C C . ASP A 1 110 ? 5.304 1.883 3.041 1.00 90.06 110 ASP A C 1
ATOM 850 O O . ASP A 1 110 ? 4.280 2.379 2.552 1.00 90.06 110 ASP A O 1
ATOM 854 N N . ILE A 1 111 ? 5.267 1.013 4.043 1.00 87.56 111 ILE A N 1
ATOM 855 C CA . ILE A 1 111 ? 4.032 0.640 4.721 1.00 87.56 111 ILE A CA 1
ATOM 856 C C . ILE A 1 111 ? 4.147 1.156 6.134 1.00 87.56 111 ILE A C 1
ATOM 858 O O . ILE A 1 111 ? 4.915 0.627 6.936 1.00 87.56 111 ILE A O 1
ATOM 862 N N . GLN A 1 112 ? 3.342 2.162 6.445 1.00 80.62 112 GLN A N 1
ATOM 863 C CA . GLN A 1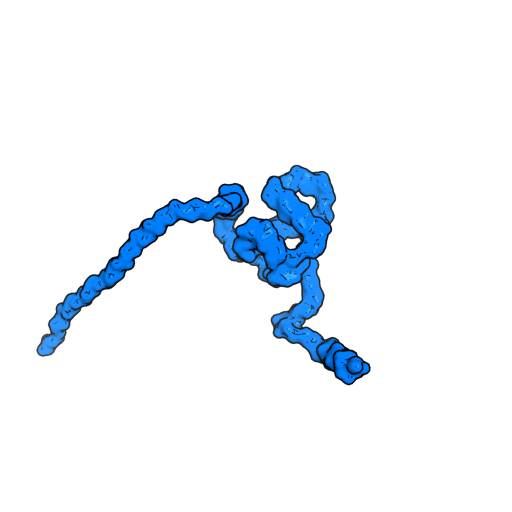 112 ? 3.271 2.663 7.800 1.00 80.62 112 GLN A CA 1
ATOM 864 C C . GLN A 1 112 ? 2.428 1.692 8.628 1.00 80.62 112 GLN A C 1
ATOM 866 O O . GLN A 1 112 ? 1.226 1.538 8.363 1.00 80.62 112 GLN A O 1
ATOM 871 N N . PRO A 1 113 ? 3.015 1.019 9.636 1.00 63.41 113 PRO A N 1
ATOM 872 C CA . PRO A 1 113 ? 2.203 0.346 10.625 1.00 63.41 113 PRO A CA 1
ATOM 873 C C . PRO A 1 113 ? 1.389 1.429 11.328 1.00 63.41 113 PRO A C 1
ATOM 875 O O . PRO A 1 113 ? 1.951 2.393 11.853 1.00 63.41 113 PRO A O 1
ATOM 878 N N . LEU A 1 114 ? 0.063 1.295 11.324 1.00 60.34 114 LEU A N 1
ATOM 879 C CA . LEU A 1 114 ? -0.757 2.145 12.170 1.00 60.34 114 LEU A CA 1
ATOM 880 C C . LEU A 1 114 ? -0.333 1.853 13.613 1.00 60.34 114 LEU A C 1
ATOM 882 O O . LEU A 1 114 ? -0.492 0.731 14.101 1.00 60.34 114 LEU A O 1
ATOM 886 N N . ALA A 1 115 ? 0.307 2.835 14.247 1.00 49.16 115 ALA A N 1
ATOM 887 C CA . ALA A 1 115 ? 0.737 2.721 15.625 1.00 49.16 115 ALA A CA 1
ATOM 888 C C . ALA A 1 115 ? -0.478 2.365 16.494 1.00 49.16 115 ALA A C 1
ATOM 890 O O . ALA A 1 115 ? -1.535 2.980 16.372 1.00 49.16 115 ALA A O 1
ATOM 891 N N . ALA A 1 116 ? -0.281 1.378 17.367 1.00 46.34 116 ALA A N 1
ATOM 892 C CA . ALA A 1 116 ? -1.230 0.906 18.369 1.00 46.34 116 ALA A CA 1
ATOM 893 C C . ALA A 1 116 ? -2.442 0.124 17.834 1.00 46.34 116 ALA A C 1
ATOM 895 O O . ALA A 1 116 ? -3.596 0.442 18.100 1.00 46.34 116 ALA A O 1
ATOM 896 N N . GLN A 1 117 ? -2.168 -1.020 17.216 1.00 46.62 117 GLN A N 1
ATOM 897 C CA . GLN A 1 117 ? -2.830 -2.219 17.720 1.00 46.62 117 GLN A CA 1
ATOM 898 C C . GLN A 1 117 ? -1.786 -2.911 18.585 1.00 46.62 117 GLN A C 1
ATOM 900 O O . GLN A 1 117 ? -0.844 -3.523 18.081 1.00 46.62 117 GLN A O 1
ATOM 905 N N . THR A 1 118 ? -1.901 -2.729 19.902 1.00 43.97 118 THR A N 1
ATOM 906 C CA . THR A 1 118 ? -1.332 -3.681 20.858 1.00 43.97 118 THR A CA 1
ATOM 907 C C . THR A 1 118 ? -1.680 -5.082 20.353 1.00 43.97 118 THR A C 1
ATOM 909 O O . THR A 1 118 ? -2.716 -5.275 19.717 1.00 43.97 118 THR A O 1
ATOM 912 N N . THR A 1 119 ? -0.808 -6.059 20.566 1.00 49.72 119 THR A N 1
ATOM 913 C CA . THR A 1 119 ? -0.930 -7.430 20.035 1.00 49.72 119 THR A CA 1
ATOM 914 C C . THR A 1 119 ? -2.301 -8.101 20.293 1.00 49.72 119 THR A C 1
ATOM 916 O O . THR A 1 119 ? -2.616 -9.090 19.639 1.00 49.72 119 THR A O 1
ATOM 919 N N . ASP A 1 120 ? -3.140 -7.519 21.160 1.00 55.12 120 ASP A N 1
ATOM 920 C CA . ASP A 1 120 ? -4.492 -7.954 21.522 1.00 55.12 120 ASP A CA 1
ATOM 921 C C . ASP A 1 120 ? -5.651 -7.121 20.920 1.00 55.12 120 ASP A C 1
ATOM 923 O O . ASP A 1 120 ? -6.814 -7.380 21.228 1.00 55.12 120 ASP A O 1
ATOM 927 N N . GLY A 1 121 ? -5.388 -6.123 20.065 1.00 52.62 121 GLY A N 1
ATOM 928 C CA . GLY A 1 121 ? -6.433 -5.301 19.429 1.00 52.62 121 GLY A CA 1
ATOM 929 C C . GLY A 1 121 ? -7.244 -4.438 20.407 1.00 52.62 121 GLY A C 1
ATOM 930 O O . GLY A 1 121 ? -8.288 -3.895 20.042 1.00 52.62 121 GLY A O 1
ATOM 931 N N . THR A 1 122 ? -6.786 -4.313 21.652 1.00 54.06 122 THR A N 1
ATOM 932 C CA . THR A 1 122 ? -7.414 -3.502 22.690 1.00 54.06 122 THR A CA 1
ATOM 933 C C . THR A 1 122 ? -6.865 -2.078 22.625 1.00 54.06 122 THR A C 1
ATOM 935 O O . THR A 1 122 ? -5.691 -1.866 22.946 1.00 54.06 122 THR A O 1
ATOM 938 N N . PRO A 1 123 ? -7.676 -1.083 22.217 1.00 62.66 123 PRO A N 1
ATOM 939 C CA . PRO A 1 123 ? -7.294 0.316 22.374 1.00 62.66 123 PRO A CA 1
ATOM 940 C C . PRO A 1 123 ? -7.024 0.609 23.853 1.00 62.66 123 PRO A C 1
ATOM 942 O O . PRO A 1 123 ? -7.710 0.074 24.727 1.00 62.66 123 PRO A O 1
ATOM 945 N N . ASP A 1 124 ? -6.039 1.465 24.130 1.00 67.44 124 ASP A N 1
ATOM 946 C CA . ASP A 1 124 ? -5.675 1.836 25.495 1.00 67.44 124 ASP A CA 1
ATOM 947 C C . ASP A 1 124 ? -6.914 2.354 26.245 1.00 67.44 124 ASP A C 1
ATOM 949 O O . ASP A 1 124 ? -7.457 3.416 25.933 1.00 67.44 124 ASP A O 1
ATOM 953 N N . THR A 1 125 ? -7.362 1.620 27.266 1.00 74.81 125 THR A N 1
ATOM 954 C CA . THR A 1 125 ? -8.480 1.999 28.144 1.00 74.81 125 THR A CA 1
ATOM 955 C C . THR A 1 125 ? -8.432 3.468 28.604 1.00 74.81 125 THR A C 1
ATOM 957 O O . THR A 1 125 ? -9.460 4.139 28.503 1.00 74.81 125 THR A O 1
ATOM 960 N N . PRO A 1 126 ? -7.273 4.046 29.008 1.00 75.56 126 PRO A N 1
ATOM 961 C CA . PRO A 1 126 ? -7.214 5.455 29.421 1.00 75.56 126 PRO A CA 1
ATOM 962 C C . PRO A 1 126 ? -7.414 6.470 28.280 1.00 75.56 126 PRO A C 1
ATOM 964 O O . PRO A 1 126 ? -7.629 7.658 28.542 1.00 75.56 126 PRO A O 1
ATOM 967 N N . LEU A 1 127 ? -7.308 6.049 27.015 1.00 79.69 127 LEU A N 1
ATOM 968 C CA . LEU A 1 127 ? -7.702 6.853 25.857 1.00 79.69 127 LEU A CA 1
ATOM 969 C C . LEU A 1 127 ? -9.225 6.801 25.684 1.00 79.69 127 LEU A C 1
ATOM 971 O O . LEU A 1 127 ? -9.858 7.851 25.568 1.00 79.69 127 LEU A O 1
ATOM 975 N N . LEU A 1 128 ? -9.816 5.602 25.726 1.00 84.06 128 LEU A N 1
ATOM 976 C CA . LEU A 1 128 ? -11.265 5.414 25.597 1.00 84.06 128 LEU A CA 1
ATOM 977 C C . LEU A 1 128 ? -12.054 6.141 26.690 1.00 84.06 128 LEU A C 1
ATOM 979 O O . LEU A 1 128 ? -13.045 6.801 26.387 1.00 84.06 128 LEU A O 1
ATOM 983 N N . GLU A 1 129 ? -11.596 6.082 27.941 1.00 85.69 129 GLU A N 1
ATOM 984 C CA . GLU A 1 129 ? -12.226 6.795 29.059 1.00 85.69 129 GLU A CA 1
ATOM 985 C C . GLU A 1 129 ? -12.216 8.313 28.848 1.00 85.69 129 GLU A C 1
ATOM 987 O O . GLU A 1 129 ? -13.194 8.998 29.144 1.00 85.69 129 GLU A O 1
ATOM 992 N N . ARG A 1 130 ? -11.135 8.845 28.269 1.00 87.75 130 ARG A N 1
ATOM 993 C CA . ARG A 1 130 ? -10.990 10.279 27.992 1.00 87.75 130 ARG A CA 1
ATOM 994 C C . ARG A 1 130 ? -11.890 10.737 26.851 1.00 87.75 130 ARG A C 1
ATOM 996 O O . ARG A 1 130 ? -12.473 11.814 26.933 1.00 87.75 130 ARG A O 1
ATOM 1003 N N . VAL A 1 131 ? -12.022 9.915 25.810 1.00 90.00 131 VAL A N 1
ATOM 1004 C CA . VAL A 1 131 ? -12.954 10.163 24.701 1.00 90.00 131 VAL A CA 1
ATOM 1005 C C . VAL A 1 131 ? -14.397 10.100 25.196 1.00 90.00 131 VAL A C 1
ATOM 1007 O O . VAL A 1 131 ? -15.174 11.001 24.895 1.00 90.00 131 VAL A O 1
ATOM 1010 N N . LEU A 1 132 ? -14.749 9.090 25.997 1.00 88.62 132 LEU A N 1
ATOM 1011 C CA . LEU A 1 132 ? -16.088 8.953 26.572 1.00 88.62 132 LEU A CA 1
ATOM 1012 C C . LEU A 1 132 ? -16.440 10.149 27.463 1.00 88.62 132 LEU A C 1
ATOM 1014 O O . LEU A 1 132 ? -17.524 10.710 27.329 1.00 88.62 132 LEU A O 1
ATOM 1018 N N . ALA A 1 133 ? -15.511 10.581 28.318 1.00 88.94 133 ALA A N 1
ATOM 1019 C CA . ALA A 1 133 ? -15.690 11.780 29.128 1.00 88.94 133 ALA A CA 1
ATOM 1020 C C . ALA A 1 133 ? -15.906 13.033 28.262 1.00 88.94 133 ALA A C 1
ATOM 1022 O O . ALA A 1 133 ? -16.754 13.857 28.589 1.00 88.94 133 ALA A O 1
ATOM 1023 N N . GLY A 1 134 ? -15.189 13.160 27.141 1.00 84.00 134 GLY A N 1
ATOM 1024 C CA . GLY A 1 134 ? -15.363 14.265 26.195 1.00 84.00 134 GLY A CA 1
ATOM 1025 C C . GLY A 1 134 ? -16.703 14.243 25.453 1.00 84.00 134 GLY A C 1
ATOM 1026 O O . GLY A 1 134 ? -17.305 15.294 25.270 1.00 84.00 134 GLY A O 1
ATOM 1027 N N . LEU A 1 135 ? -17.197 13.062 25.063 1.00 90.25 135 LEU A N 1
ATOM 1028 C CA . LEU A 1 135 ? -18.497 12.905 24.396 1.00 90.25 135 LEU A CA 1
ATOM 1029 C C . LEU A 1 135 ? -19.685 13.129 25.339 1.00 90.25 135 LEU A C 1
ATOM 1031 O O . LEU A 1 135 ? -20.726 13.588 24.889 1.00 90.25 135 L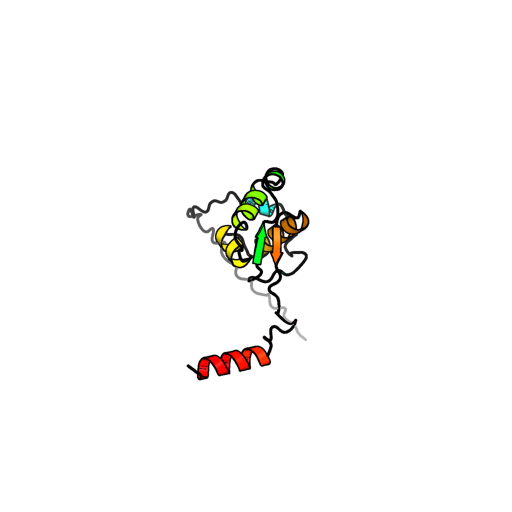EU A O 1
ATOM 1035 N N . LEU A 1 136 ? -19.539 12.807 26.627 1.00 86.38 136 LEU A N 1
ATOM 1036 C CA . LEU A 1 136 ? -20.567 13.044 27.650 1.00 86.38 136 LEU A CA 1
ATOM 1037 C C . LEU A 1 136 ? -20.553 14.476 28.209 1.00 86.38 136 LEU A C 1
ATOM 1039 O O . LEU A 1 136 ? -21.462 14.847 28.947 1.00 86.38 136 LEU A O 1
ATOM 1043 N N . ALA A 1 137 ? -19.518 15.259 27.897 1.00 82.19 137 ALA A N 1
ATOM 1044 C CA . ALA A 1 137 ? -19.390 16.663 28.288 1.00 82.19 137 ALA A CA 1
ATOM 1045 C C . ALA A 1 137 ? -19.905 17.646 27.214 1.00 82.19 137 ALA A C 1
ATOM 1047 O O . ALA A 1 137 ? -19.758 18.858 27.388 1.00 82.19 137 ALA A O 1
ATOM 1048 N N . LEU A 1 138 ? -20.477 17.126 26.122 1.00 65.88 138 LEU A N 1
ATOM 1049 C CA . LEU A 1 138 ? -21.177 17.864 25.065 1.00 65.88 138 LEU A CA 1
ATOM 1050 C C . LEU A 1 138 ? -22.692 17.770 25.268 1.00 65.88 138 LEU A C 1
ATOM 1052 O O . LEU A 1 138 ? -23.364 18.793 25.011 1.00 65.88 138 LEU A O 1
#

Nearest PDB structures (foldseek):
  8ae6-assembly1_S  TM=7.297E-01  e=2.944E-02  Saccharomyces cerevisiae
  8fw5-assembly1_B  TM=6.010E-01  e=2.454E-02  Homo sapiens
  8fw5-assembly1_C  TM=6.019E-01  e=3.755E-02  Homo sapiens
  8jj9-assembly1_A  TM=6.584E-01  e=5.089E-02  Homo sapiens